Protein AF-A0A4R2KD90-F1 (afdb_monomer)

Nearest PDB structures (foldseek):
  4riq-assembly2_S  TM=5.567E-01  e=2.751E+00  Homo sapiens
  8a22-assembly1_Bg  TM=5.387E-01  e=4.376E+00  Polytomella magna
  7lsw-assembly4_F  TM=3.946E-01  e=2.255E+00  Homo sapiens

Secondary structure (DSSP, 8-state):
-EEEEEEE-SSS-SEEEEEEEE-SS-HHHHHHHHHHHHHHHHHHHHH-TTS-HHHHHHHHHHHHSEEE---------

Solvent-accessible surface area (backbone atoms only — not comparable to full-atom values): 4776 Å² total; per-residue (Å²): 88,80,44,82,47,73,44,61,45,93,90,44,89,55,77,75,44,77,48,35,36,46,42,89,69,52,70,69,61,48,52,55,51,51,53,52,47,51,55,50,27,52,51,52,31,69,77,38,79,86,55,56,55,68,58,49,39,51,54,57,48,55,75,80,32,51,72,52,88,85,80,94,83,87,80,93,130

pLDDT: mean 87.46, std 9.18, range [60.06, 96.56]

Radius of gyration: 13.82 Å; Cα contacts (8 Å, |Δi|>4): 74; chains: 1; bounding box: 47×26×32 Å

Organism: NCBI:txid911092

Mean predicted aligned error: 4.95 Å

Structure (mmCIF, N/CA/C/O backbone):
data_AF-A0A4R2KD90-F1
#
_entry.id   AF-A0A4R2KD90-F1
#
loop_
_atom_site.group_PDB
_atom_site.id
_atom_site.type_symbol
_atom_site.label_atom_id
_atom_site.label_alt_id
_atom_site.label_comp_id
_atom_site.label_asym_id
_atom_site.label_entity_id
_atom_site.label_seq_id
_atom_site.pdbx_PDB_ins_code
_atom_site.Cartn_x
_atom_site.Cartn_y
_atom_site.Cartn_z
_atom_site.occupancy
_atom_site.B_iso_or_equiv
_atom_site.auth_seq_id
_atom_site.auth_comp_id
_atom_site.auth_asym_id
_atom_site.auth_atom_id
_atom_site.pdbx_PDB_model_num
ATOM 1 N N . MET A 1 1 ? -8.134 -1.776 11.782 1.00 90.50 1 MET A N 1
ATOM 2 C CA . MET A 1 1 ? -8.461 -0.368 11.467 1.00 90.50 1 MET A CA 1
ATOM 3 C C . MET A 1 1 ? -8.190 -0.184 9.991 1.00 90.50 1 MET A C 1
ATOM 5 O O . MET A 1 1 ? -7.224 -0.756 9.505 1.00 90.50 1 MET A O 1
ATOM 9 N N . LEU A 1 2 ? -9.063 0.533 9.286 1.00 93.81 2 LEU A N 1
ATOM 10 C CA . LEU A 1 2 ? -8.921 0.751 7.849 1.00 93.81 2 LEU A CA 1
ATOM 11 C C . LEU A 1 2 ? -8.350 2.142 7.600 1.00 93.81 2 LEU A C 1
ATOM 13 O O . LEU A 1 2 ? -8.873 3.117 8.142 1.00 93.81 2 LEU A O 1
ATOM 17 N N . TYR A 1 3 ? -7.318 2.222 6.768 1.00 93.00 3 TYR A N 1
ATOM 18 C CA . TYR A 1 3 ? -6.768 3.482 6.282 1.00 93.00 3 TYR A CA 1
ATOM 19 C C . TYR A 1 3 ? -6.897 3.530 4.763 1.00 93.00 3 TYR A C 1
ATOM 21 O O . TYR A 1 3 ? -6.490 2.597 4.077 1.00 93.00 3 TYR A O 1
ATOM 29 N N . LEU A 1 4 ? -7.457 4.626 4.249 1.00 91.44 4 LEU A N 1
ATOM 30 C CA . LEU A 1 4 ? -7.377 4.967 2.832 1.00 91.44 4 LEU A CA 1
ATOM 31 C C . LEU A 1 4 ? -6.096 5.774 2.618 1.00 91.44 4 LEU A C 1
ATOM 33 O O . LEU A 1 4 ? -5.975 6.887 3.134 1.00 91.44 4 LEU A O 1
ATOM 37 N N . VAL A 1 5 ? -5.154 5.205 1.876 1.00 90.31 5 VAL A N 1
ATOM 38 C CA . VAL A 1 5 ? -3.859 5.813 1.575 1.00 90.31 5 VAL A CA 1
ATOM 39 C C . VAL A 1 5 ? -3.869 6.257 0.122 1.00 90.31 5 VAL A C 1
ATOM 41 O O . VAL A 1 5 ? -4.121 5.453 -0.775 1.00 90.31 5 VAL A O 1
ATOM 44 N N . ASN A 1 6 ? -3.585 7.539 -0.100 1.00 88.56 6 ASN A N 1
ATOM 45 C CA . ASN A 1 6 ? -3.490 8.126 -1.430 1.00 88.56 6 ASN A CA 1
ATOM 46 C C . ASN A 1 6 ? -2.068 8.636 -1.651 1.00 88.56 6 ASN A C 1
ATOM 48 O O . ASN A 1 6 ? -1.587 9.479 -0.892 1.00 88.56 6 ASN A O 1
ATOM 52 N N . PHE A 1 7 ? -1.427 8.156 -2.709 1.00 85.81 7 PHE A N 1
ATOM 53 C CA . PHE A 1 7 ? -0.161 8.680 -3.197 1.00 85.81 7 PHE A CA 1
ATOM 54 C C . PHE A 1 7 ? -0.452 9.695 -4.300 1.00 85.81 7 PHE A C 1
ATOM 56 O O . PHE A 1 7 ? -1.151 9.395 -5.268 1.00 85.81 7 PHE A O 1
ATOM 63 N N . VAL A 1 8 ? 0.065 10.906 -4.123 1.00 82.25 8 VAL A N 1
ATOM 64 C CA . VAL A 1 8 ? -0.142 12.053 -5.016 1.00 82.25 8 VAL A CA 1
ATOM 65 C C . VAL A 1 8 ? 1.223 12.550 -5.468 1.00 82.25 8 VAL A C 1
ATOM 67 O O . VAL A 1 8 ? 2.138 12.643 -4.645 1.00 82.25 8 VAL A O 1
ATOM 70 N N . ASP A 1 9 ? 1.369 12.870 -6.753 1.00 71.19 9 ASP A N 1
ATOM 71 C CA . ASP A 1 9 ? 2.575 13.545 -7.226 1.00 71.19 9 ASP A CA 1
ATOM 72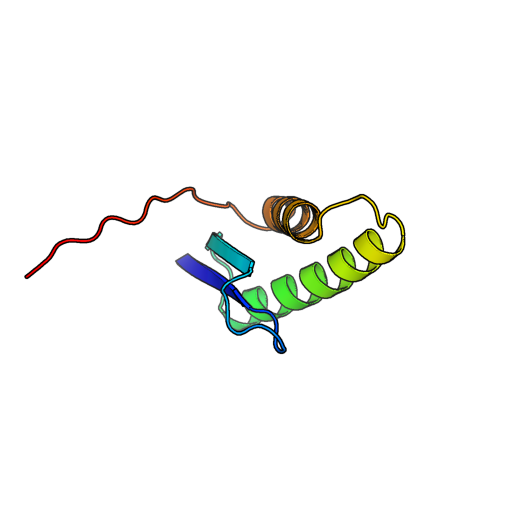 C C . ASP A 1 9 ? 2.492 15.028 -6.806 1.00 71.19 9 ASP A C 1
ATOM 74 O O . ASP A 1 9 ? 1.475 15.693 -7.009 1.00 71.19 9 ASP A O 1
ATOM 78 N N . PRO A 1 10 ? 3.523 15.600 -6.169 1.00 69.31 10 PRO A N 1
ATOM 79 C CA . PRO A 1 10 ? 3.504 17.019 -5.819 1.00 69.31 10 PRO A CA 1
ATOM 80 C C . PRO A 1 10 ? 3.434 17.956 -7.043 1.00 69.31 10 PRO A C 1
ATOM 82 O O . PRO A 1 10 ? 2.987 19.097 -6.903 1.00 69.31 10 PRO A O 1
ATOM 85 N N . ASN A 1 11 ? 3.866 17.502 -8.223 1.00 69.69 11 ASN A N 1
ATOM 86 C CA . ASN A 1 11 ? 3.848 18.257 -9.480 1.00 69.69 11 ASN A CA 1
ATOM 87 C C . ASN A 1 11 ? 2.590 17.994 -10.314 1.00 69.69 11 ASN A C 1
ATOM 89 O O . ASN A 1 11 ? 2.190 18.859 -11.094 1.00 69.69 11 ASN A O 1
ATOM 93 N N . ASP A 1 12 ? 1.967 16.831 -10.128 1.00 62.00 12 ASP A N 1
ATOM 94 C CA . ASP A 1 12 ? 0.729 16.431 -10.783 1.00 62.00 12 ASP A CA 1
ATOM 95 C C . ASP A 1 12 ? -0.302 16.056 -9.713 1.00 62.00 12 ASP A C 1
ATOM 97 O O . ASP A 1 12 ? -0.203 15.022 -9.058 1.00 62.00 12 ASP A O 1
ATOM 101 N N . ARG A 1 13 ? -1.291 16.934 -9.495 1.00 61.72 13 ARG A N 1
ATOM 102 C CA . ARG A 1 13 ? -2.277 16.801 -8.403 1.00 61.72 13 ARG A CA 1
ATOM 103 C C . ARG A 1 13 ? -3.202 15.588 -8.553 1.00 61.72 13 ARG A C 1
ATOM 105 O O . ARG A 1 13 ? -4.086 15.405 -7.713 1.00 61.72 13 ARG A O 1
ATOM 112 N N . ASP A 1 14 ? -3.015 14.797 -9.597 1.00 63.88 14 ASP A N 1
ATOM 113 C CA . ASP A 1 14 ? -3.726 13.556 -9.813 1.00 63.88 14 ASP A CA 1
ATOM 114 C C . ASP A 1 14 ? -3.257 12.460 -8.842 1.00 63.88 14 ASP A C 1
ATOM 116 O O . ASP A 1 14 ? -2.081 12.323 -8.488 1.00 63.88 14 ASP A O 1
ATOM 120 N N . ILE A 1 15 ? -4.228 11.671 -8.376 1.00 60.06 15 ILE A N 1
ATOM 121 C CA . ILE A 1 15 ? -3.979 10.502 -7.532 1.00 60.06 15 ILE A CA 1
ATOM 122 C C . ILE A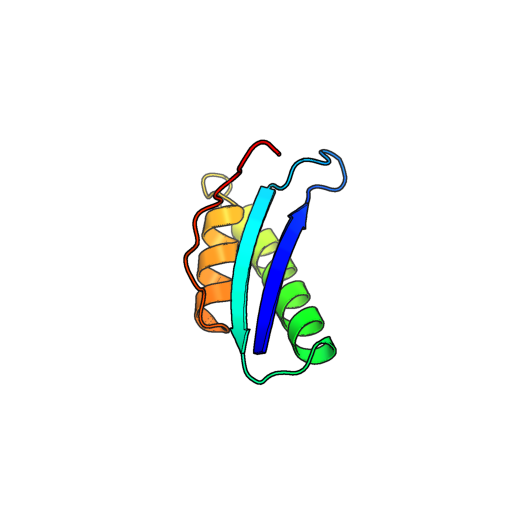 1 15 ? -3.239 9.471 -8.383 1.00 60.06 15 ILE A C 1
ATOM 124 O O . ILE A 1 15 ? -3.801 8.928 -9.331 1.00 60.06 15 ILE A O 1
ATOM 128 N N . GLN A 1 16 ? -1.997 9.181 -8.010 1.00 71.81 16 GLN A N 1
ATOM 129 C CA . GLN A 1 16 ? -1.154 8.203 -8.698 1.00 71.81 16 GLN A CA 1
ATOM 130 C C . GLN A 1 16 ? -1.490 6.777 -8.258 1.00 71.81 16 GLN A C 1
ATOM 132 O O . GLN A 1 16 ? -1.409 5.839 -9.046 1.00 71.81 16 GLN A O 1
ATOM 137 N N . MET A 1 17 ? -1.885 6.607 -6.993 1.00 81.38 17 MET A N 1
ATOM 138 C CA . MET A 1 17 ? -2.334 5.324 -6.463 1.00 81.38 17 MET A CA 1
ATOM 139 C C . MET A 1 17 ? -3.181 5.515 -5.206 1.00 81.38 17 MET A C 1
ATOM 141 O O . MET A 1 17 ? -2.832 6.303 -4.325 1.00 81.38 17 MET A O 1
ATOM 145 N N . ASN A 1 18 ? -4.271 4.764 -5.100 1.00 86.19 18 ASN A N 1
ATOM 146 C CA . ASN A 1 18 ? -5.167 4.760 -3.953 1.00 86.19 18 ASN A CA 1
ATOM 147 C C . ASN A 1 18 ? -5.440 3.331 -3.485 1.00 86.19 18 ASN A C 1
ATOM 149 O O . ASN A 1 18 ? -5.905 2.479 -4.239 1.00 86.19 18 ASN A O 1
ATOM 153 N N . LEU A 1 19 ? -5.185 3.073 -2.209 1.00 90.12 19 LEU A N 1
ATOM 154 C CA . LEU A 1 19 ? -5.298 1.739 -1.634 1.00 90.12 19 LEU A CA 1
ATOM 155 C C . LEU A 1 19 ? -5.874 1.788 -0.228 1.00 90.12 19 LEU A C 1
ATOM 157 O O . LEU A 1 19 ? -5.691 2.758 0.512 1.00 90.12 19 LEU A O 1
ATOM 161 N N . ILE A 1 20 ? -6.595 0.731 0.128 1.00 92.44 20 ILE A N 1
ATOM 162 C CA . ILE A 1 20 ? -7.127 0.545 1.471 1.00 92.44 20 ILE A CA 1
ATOM 163 C C . ILE A 1 20 ? -6.237 -0.471 2.170 1.00 92.44 20 ILE A C 1
ATOM 165 O O . ILE A 1 20 ? -6.130 -1.608 1.719 1.00 92.44 20 ILE A O 1
ATOM 169 N N . ILE A 1 21 ? -5.626 -0.069 3.281 1.00 94.00 21 ILE A N 1
ATOM 170 C CA . ILE A 1 21 ? -4.887 -0.987 4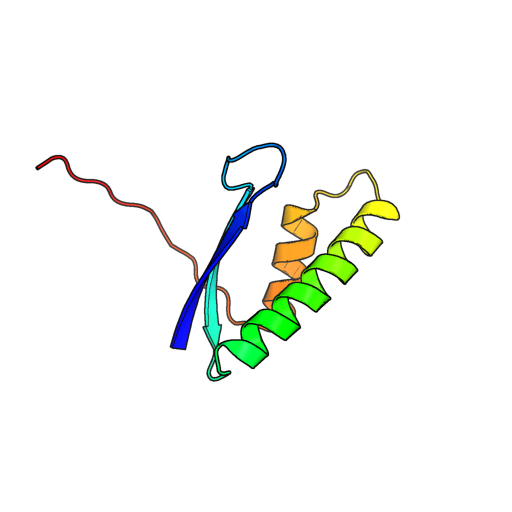.150 1.00 94.00 21 ILE A CA 1
ATOM 171 C C . ILE A 1 21 ? -5.696 -1.299 5.402 1.00 94.00 21 ILE A C 1
ATOM 173 O O . ILE A 1 21 ? -6.289 -0.410 6.025 1.00 94.00 21 ILE A O 1
ATOM 177 N N . ASN A 1 22 ? -5.685 -2.567 5.794 1.00 94.56 22 ASN A N 1
ATOM 178 C CA . ASN A 1 22 ? -6.196 -3.029 7.072 1.00 94.56 22 ASN A CA 1
ATOM 179 C C . ASN A 1 22 ? -5.034 -3.352 8.014 1.00 94.56 22 ASN A C 1
ATOM 181 O O . ASN A 1 22 ? -4.155 -4.155 7.709 1.00 94.56 22 ASN A O 1
ATOM 185 N N . THR A 1 23 ? -5.023 -2.717 9.185 1.00 94.94 23 THR A N 1
ATOM 186 C CA . THR A 1 23 ? -3.983 -2.943 10.193 1.00 94.94 23 THR A CA 1
ATOM 187 C C . THR A 1 23 ? -4.464 -2.617 11.601 1.00 94.94 23 THR A C 1
ATOM 189 O O . THR A 1 23 ? -5.409 -1.851 11.803 1.00 94.94 23 THR A O 1
ATOM 192 N N . THR A 1 24 ? -3.835 -3.215 12.608 1.00 95.69 24 THR A N 1
ATOM 193 C CA . THR A 1 24 ? -4.047 -2.865 14.022 1.00 95.69 24 THR A CA 1
ATOM 194 C C . THR A 1 24 ? -3.103 -1.767 14.503 1.00 95.69 24 THR A C 1
ATOM 196 O O . THR A 1 24 ? -3.259 -1.303 15.631 1.00 95.69 24 THR A O 1
ATOM 199 N N . LYS A 1 25 ? -2.119 -1.381 13.680 1.00 95.62 25 LYS A N 1
ATOM 200 C CA . LYS A 1 25 ? -1.163 -0.315 13.986 1.00 95.62 25 LYS A CA 1
ATOM 201 C C . LYS A 1 25 ? -1.871 1.028 14.095 1.00 95.62 25 LYS A C 1
ATOM 203 O O . LYS A 1 25 ? -2.909 1.246 13.466 1.00 95.62 25 LYS A O 1
ATOM 208 N N . ASN A 1 26 ? -1.311 1.910 14.913 1.00 96.00 26 ASN A N 1
ATOM 209 C CA . ASN A 1 26 ? -1.835 3.260 15.043 1.00 96.00 26 ASN A CA 1
ATOM 210 C C . ASN A 1 26 ? -1.400 4.139 13.857 1.00 96.00 26 ASN A C 1
ATOM 212 O O . ASN A 1 26 ? -0.582 3.743 13.030 1.00 96.00 26 ASN A O 1
ATOM 216 N N . LYS A 1 27 ? -1.958 5.351 13.780 1.00 95.00 27 LYS A N 1
ATOM 217 C CA . LYS A 1 27 ? -1.720 6.263 12.659 1.00 95.00 27 LYS A CA 1
ATOM 218 C C . LYS A 1 27 ? -0.234 6.622 12.487 1.00 95.00 27 LYS A C 1
ATOM 220 O O . LYS A 1 27 ? 0.250 6.553 11.366 1.00 95.00 27 LYS A O 1
ATOM 225 N N . GLU A 1 28 ? 0.466 6.976 13.564 1.00 96.56 28 GLU A N 1
ATOM 226 C CA . GLU A 1 28 ? 1.877 7.396 13.507 1.00 96.56 28 GLU A CA 1
ATOM 227 C C . GLU A 1 28 ? 2.777 6.249 13.032 1.00 96.56 28 GLU A C 1
ATOM 229 O O . GLU A 1 28 ? 3.639 6.440 12.179 1.00 96.56 28 GLU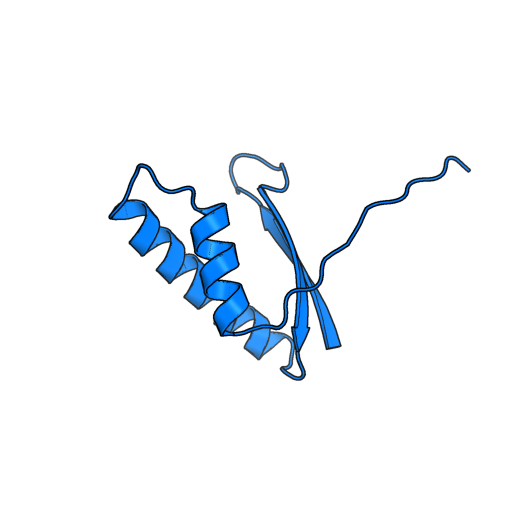 A O 1
ATOM 234 N N . GLU A 1 29 ? 2.533 5.030 13.524 1.00 95.75 29 GLU A N 1
ATOM 235 C CA . GLU A 1 29 ? 3.244 3.835 13.053 1.00 95.75 29 GLU A CA 1
ATOM 236 C C . GLU A 1 29 ? 3.007 3.584 11.559 1.00 95.75 29 GLU A C 1
ATOM 238 O O . GLU A 1 29 ? 3.937 3.248 10.829 1.00 95.75 29 GLU A O 1
ATOM 243 N N . VAL A 1 30 ? 1.762 3.735 11.102 1.00 95.38 30 VAL A N 1
ATOM 244 C CA . VAL A 1 30 ? 1.394 3.550 9.694 1.00 95.38 30 VAL A CA 1
ATOM 245 C C . VAL A 1 30 ? 2.071 4.592 8.807 1.00 95.38 30 VAL A C 1
ATOM 247 O O . VAL A 1 30 ? 2.640 4.218 7.785 1.00 95.38 30 VAL A O 1
ATOM 250 N N . GLU A 1 31 ? 2.057 5.867 9.202 1.00 95.12 31 GLU A N 1
ATOM 251 C CA . GLU A 1 31 ? 2.726 6.951 8.472 1.00 95.12 31 GLU A CA 1
ATOM 252 C C . GLU A 1 31 ? 4.230 6.676 8.335 1.00 95.12 31 GLU A C 1
ATOM 254 O O . GLU A 1 31 ? 4.744 6.655 7.218 1.00 95.12 31 GLU A O 1
ATOM 259 N N . GLN A 1 32 ? 4.906 6.337 9.438 1.00 96.44 32 GLN A N 1
ATOM 260 C CA . GLN A 1 32 ? 6.342 6.044 9.435 1.00 96.44 32 GLN A CA 1
ATOM 261 C C . GLN A 1 32 ? 6.700 4.852 8.530 1.00 96.44 32 GLN A C 1
ATOM 263 O O . GLN A 1 32 ? 7.701 4.884 7.813 1.00 96.44 32 GLN A O 1
ATOM 268 N N . ILE A 1 33 ? 5.899 3.781 8.561 1.00 95.69 33 ILE A N 1
ATOM 269 C CA . ILE A 1 33 ? 6.126 2.596 7.721 1.00 95.69 33 ILE A CA 1
ATOM 270 C C . ILE A 1 33 ? 5.929 2.946 6.243 1.00 95.69 33 ILE A C 1
ATOM 272 O O . ILE A 1 33 ? 6.761 2.575 5.415 1.00 95.69 33 ILE A O 1
ATOM 276 N N . ILE A 1 34 ? 4.859 3.671 5.908 1.00 94.56 34 ILE A N 1
ATOM 277 C CA . ILE A 1 34 ? 4.567 4.069 4.526 1.00 94.56 34 ILE A CA 1
ATOM 278 C C . ILE A 1 34 ? 5.667 4.981 3.971 1.00 94.56 34 ILE A C 1
ATOM 280 O O . ILE A 1 34 ? 6.080 4.787 2.828 1.00 94.56 34 ILE A O 1
ATOM 284 N N . GLU A 1 35 ? 6.175 5.932 4.759 1.00 94.38 35 GLU A N 1
ATOM 285 C CA . GLU A 1 35 ? 7.293 6.796 4.355 1.00 94.38 35 GLU A CA 1
ATOM 286 C C . GLU A 1 35 ? 8.547 5.978 4.023 1.00 94.38 35 GLU A C 1
ATOM 288 O O . GLU A 1 35 ? 9.114 6.129 2.938 1.00 94.38 35 GLU A O 1
ATOM 293 N N . ASN A 1 36 ? 8.921 5.038 4.895 1.00 95.62 36 ASN A N 1
ATOM 294 C CA . ASN A 1 36 ? 10.074 4.164 4.668 1.00 95.62 36 ASN A CA 1
ATOM 295 C C . ASN A 1 36 ? 9.899 3.295 3.408 1.00 95.62 36 ASN A C 1
ATOM 297 O O . ASN A 1 36 ? 10.835 3.132 2.621 1.00 95.62 36 ASN A O 1
ATOM 301 N N . ILE A 1 37 ? 8.699 2.742 3.196 1.00 94.88 37 ILE A N 1
ATOM 302 C CA . ILE A 1 37 ? 8.378 1.952 1.999 1.00 94.88 37 ILE A CA 1
ATOM 303 C C . ILE A 1 37 ? 8.475 2.813 0.740 1.00 94.88 37 ILE A C 1
ATOM 305 O O . ILE A 1 37 ? 9.011 2.360 -0.274 1.00 94.88 37 ILE A O 1
ATOM 309 N N . LEU A 1 38 ? 7.997 4.057 0.791 1.00 92.12 38 LEU A N 1
ATOM 310 C CA . LEU A 1 38 ? 8.062 4.982 -0.334 1.00 92.12 38 LEU A CA 1
ATOM 311 C C . LEU A 1 38 ? 9.508 5.312 -0.716 1.00 92.12 38 LEU A C 1
ATOM 313 O O . LEU A 1 38 ? 9.845 5.286 -1.901 1.00 92.12 38 LEU A O 1
ATOM 317 N N . GLU A 1 39 ? 10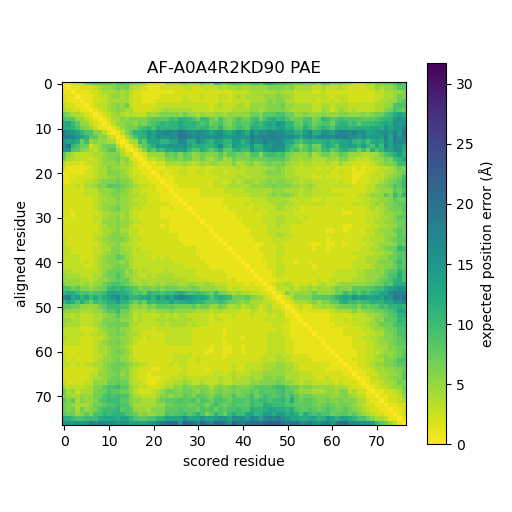.371 5.592 0.258 1.00 92.50 39 GLU A N 1
ATOM 318 C CA . GLU A 1 39 ? 11.796 5.843 0.009 1.00 92.50 39 GLU A CA 1
ATOM 319 C C . GLU A 1 39 ? 12.507 4.615 -0.571 1.00 92.50 39 GLU A C 1
ATOM 321 O O . GLU A 1 39 ? 13.240 4.722 -1.562 1.00 92.50 39 GLU A O 1
ATOM 326 N N . LYS A 1 40 ? 12.237 3.429 -0.014 1.00 93.12 40 LYS A N 1
ATOM 327 C CA . LYS A 1 40 ? 12.772 2.165 -0.531 1.00 93.12 40 LYS A CA 1
ATOM 328 C C . LYS A 1 40 ? 12.320 1.914 -1.969 1.00 93.12 40 LYS A C 1
ATOM 330 O O . LYS A 1 40 ? 13.143 1.595 -2.822 1.00 93.12 40 LYS A O 1
ATOM 335 N N . SER A 1 41 ? 11.037 2.114 -2.255 1.00 91.56 41 SER A N 1
ATOM 336 C CA . SER A 1 41 ? 10.461 1.876 -3.583 1.00 91.56 41 SER A CA 1
ATOM 337 C C . SER A 1 41 ? 11.025 2.835 -4.628 1.00 91.56 41 SER A C 1
ATOM 339 O O . SER A 1 41 ? 11.343 2.412 -5.734 1.00 91.56 41 SER A O 1
ATOM 341 N N . LYS A 1 42 ? 11.245 4.108 -4.270 1.00 90.00 42 LYS A N 1
ATOM 342 C CA . LYS A 1 42 ? 11.948 5.073 -5.133 1.00 90.00 42 LYS A CA 1
ATOM 343 C C . LYS A 1 42 ? 13.389 4.654 -5.420 1.00 90.00 42 LYS A C 1
ATOM 345 O O . LYS A 1 42 ? 13.861 4.841 -6.538 1.00 90.00 42 LYS A O 1
ATOM 350 N N . THR A 1 43 ? 14.077 4.098 -4.424 1.00 92.00 43 THR A N 1
ATOM 351 C CA . THR A 1 43 ? 15.448 3.594 -4.591 1.00 92.00 43 THR A CA 1
ATOM 352 C C . THR A 1 43 ? 15.473 2.424 -5.575 1.00 92.00 43 THR A C 1
ATOM 354 O O . THR A 1 43 ? 16.216 2.481 -6.547 1.00 92.00 43 THR A O 1
ATOM 357 N N . LEU A 1 44 ? 14.591 1.434 -5.396 1.00 89.69 44 LEU A N 1
ATOM 358 C CA . LEU A 1 44 ? 14.457 0.288 -6.308 1.00 89.69 44 LEU A CA 1
ATOM 359 C C . LE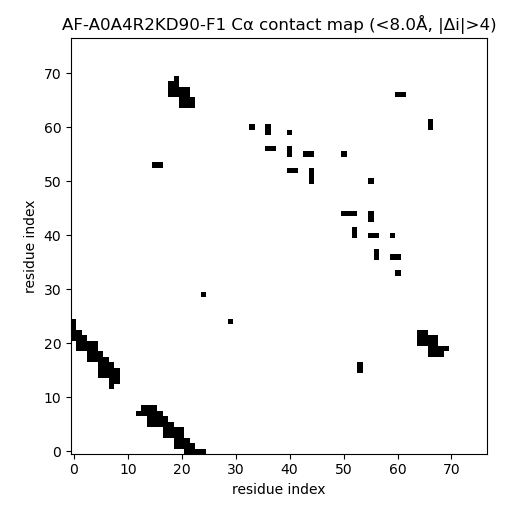U A 1 44 ? 14.085 0.722 -7.732 1.00 89.69 44 LEU A C 1
ATOM 361 O O . LEU A 1 44 ? 14.693 0.274 -8.697 1.00 89.69 44 LEU A O 1
ATOM 365 N N . TRP A 1 45 ? 13.141 1.652 -7.862 1.00 89.44 45 TRP A N 1
ATOM 366 C CA . TRP A 1 45 ? 12.747 2.219 -9.152 1.00 89.44 45 TRP A CA 1
ATOM 367 C C . TRP A 1 45 ? 13.895 2.948 -9.867 1.00 89.44 45 TRP A C 1
ATOM 369 O O . TRP A 1 45 ? 13.979 2.955 -11.090 1.00 89.44 45 TRP A O 1
ATOM 379 N N . SER A 1 46 ? 14.814 3.549 -9.109 1.00 87.62 46 SER A N 1
ATOM 380 C CA . SER A 1 46 ? 15.997 4.203 -9.683 1.00 87.62 46 SER A CA 1
ATOM 381 C C . SER A 1 46 ? 17.023 3.195 -10.218 1.00 87.62 46 SER A C 1
ATOM 383 O O . SER A 1 46 ? 17.824 3.546 -11.085 1.00 87.62 46 SER A O 1
ATOM 385 N N . GLU A 1 47 ? 17.024 1.967 -9.692 1.00 90.56 47 GLU A N 1
ATOM 386 C CA . GLU A 1 47 ? 17.903 0.869 -10.116 1.00 90.56 47 GLU A CA 1
ATOM 387 C C . GLU A 1 47 ? 17.339 0.104 -11.324 1.00 90.56 47 GLU A C 1
ATOM 389 O O . GLU A 1 47 ? 18.118 -0.394 -12.138 1.00 90.56 47 GLU A O 1
ATOM 394 N N . ASP A 1 48 ? 16.010 0.066 -11.472 1.00 84.75 48 ASP A N 1
ATOM 395 C CA . ASP A 1 48 ? 15.304 -0.503 -12.624 1.00 84.75 48 ASP A CA 1
ATOM 396 C C . ASP A 1 48 ? 14.315 0.511 -13.240 1.00 84.75 48 ASP A C 1
ATOM 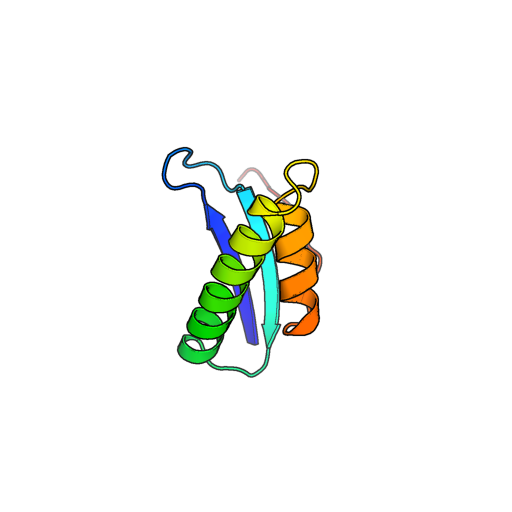398 O O . ASP A 1 48 ? 13.140 0.558 -12.861 1.00 84.75 48 ASP A O 1
ATOM 402 N N . PRO A 1 49 ? 14.770 1.326 -14.213 1.00 74.69 49 PRO A N 1
ATOM 403 C CA . PRO A 1 49 ? 13.950 2.365 -14.833 1.00 74.69 49 PRO A CA 1
ATOM 404 C C . PRO A 1 49 ? 12.784 1.836 -15.679 1.00 74.69 49 PRO A C 1
ATOM 406 O O . PRO A 1 49 ? 11.936 2.632 -16.087 1.00 74.69 49 PRO A O 1
ATOM 409 N N . GLU A 1 50 ? 12.762 0.538 -16.007 1.00 82.50 50 GLU A N 1
ATOM 410 C CA . GLU A 1 50 ? 11.666 -0.074 -16.768 1.00 82.50 50 GLU A CA 1
ATOM 411 C C . GLU A 1 50 ? 10.495 -0.484 -15.864 1.00 82.50 50 GLU A C 1
ATOM 413 O O . GLU A 1 50 ? 9.377 -0.657 -16.353 1.00 82.50 5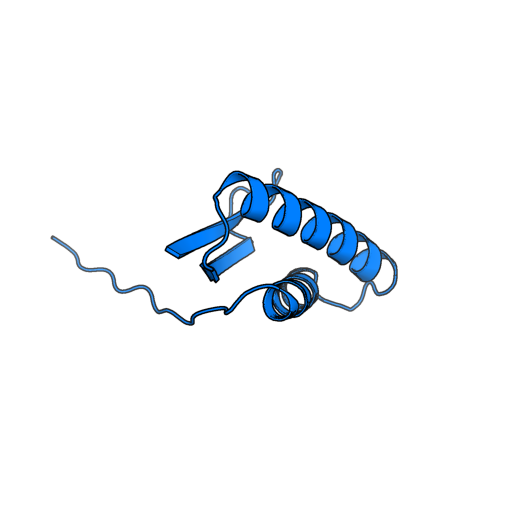0 GLU A O 1
ATOM 418 N N . ALA A 1 51 ? 10.720 -0.591 -14.551 1.00 83.25 51 ALA A N 1
ATOM 419 C CA . ALA A 1 51 ? 9.680 -0.908 -13.586 1.00 83.25 51 ALA A CA 1
ATOM 420 C C . ALA A 1 51 ? 8.770 0.301 -13.305 1.00 83.25 51 ALA A C 1
ATOM 422 O O . ALA A 1 51 ? 9.203 1.457 -13.278 1.00 83.25 51 ALA A O 1
ATOM 423 N N . TYR A 1 52 ? 7.489 0.048 -13.033 1.00 85.19 52 TYR A N 1
ATOM 424 C CA . TYR A 1 52 ? 6.564 1.089 -12.590 1.00 85.19 52 TYR A CA 1
ATOM 425 C C . TYR A 1 52 ? 6.656 1.275 -11.072 1.00 85.19 52 TYR A C 1
ATOM 427 O O . TYR A 1 52 ? 6.469 0.331 -10.305 1.00 85.19 52 TYR A O 1
ATOM 435 N N . LEU A 1 53 ? 6.878 2.513 -10.613 1.00 85.06 53 LEU A N 1
ATOM 436 C CA . LEU A 1 53 ? 6.961 2.821 -9.179 1.00 85.06 53 LEU A CA 1
ATOM 437 C C . LEU A 1 53 ? 5.704 2.381 -8.407 1.00 85.06 53 LEU A C 1
ATOM 439 O O . LEU A 1 53 ? 5.816 1.948 -7.264 1.00 85.06 53 LEU A O 1
ATOM 443 N N . SER A 1 54 ? 4.520 2.474 -9.015 1.00 85.38 54 SER A N 1
ATOM 444 C CA . SER A 1 54 ? 3.258 2.034 -8.407 1.00 85.38 54 SER A CA 1
ATOM 445 C C . SER A 1 54 ? 3.220 0.528 -8.136 1.00 85.38 54 SER A C 1
ATOM 447 O O . SER A 1 54 ? 2.738 0.123 -7.082 1.00 85.38 54 SER A O 1
ATOM 449 N N . GLU A 1 55 ? 3.761 -0.295 -9.038 1.00 87.56 55 GLU A N 1
ATOM 450 C CA . GLU A 1 55 ? 3.831 -1.751 -8.865 1.00 87.56 55 GLU A CA 1
ATOM 451 C C . GLU A 1 55 ? 4.794 -2.120 -7.735 1.00 87.56 55 GLU A C 1
ATOM 453 O O . GLU A 1 55 ? 4.423 -2.878 -6.839 1.00 87.56 55 GLU A O 1
ATOM 458 N N . ILE A 1 56 ? 5.983 -1.506 -7.719 1.00 90.38 56 ILE A N 1
ATOM 459 C CA . ILE A 1 56 ? 6.969 -1.690 -6.642 1.00 90.38 56 ILE A CA 1
ATOM 460 C C . ILE A 1 56 ? 6.356 -1.291 -5.294 1.00 90.38 56 ILE A C 1
ATOM 462 O O . ILE A 1 56 ? 6.455 -2.031 -4.316 1.00 90.38 56 ILE A O 1
ATOM 466 N N . LEU A 1 57 ? 5.692 -0.133 -5.237 1.00 90.69 57 LEU A N 1
ATOM 467 C CA . LEU A 1 57 ? 5.098 0.376 -4.004 1.00 90.69 57 LEU A CA 1
ATOM 468 C C . LEU A 1 57 ? 3.976 -0.540 -3.498 1.00 90.69 57 LEU A C 1
ATOM 470 O O . LEU A 1 57 ? 3.909 -0.814 -2.301 1.00 90.69 57 LEU A O 1
ATOM 474 N N . ALA A 1 58 ? 3.104 -1.020 -4.388 1.00 89.12 58 ALA A N 1
ATOM 475 C CA . ALA A 1 58 ? 2.038 -1.952 -4.034 1.00 89.12 58 ALA A CA 1
ATOM 476 C C . ALA A 1 58 ? 2.601 -3.285 -3.516 1.00 89.12 58 ALA A C 1
ATOM 478 O O . ALA A 1 58 ? 2.116 -3.804 -2.507 1.00 89.12 58 ALA A O 1
ATOM 479 N N . GLU A 1 59 ? 3.655 -3.807 -4.152 1.00 92.06 59 GLU A N 1
ATOM 480 C CA . GLU A 1 59 ? 4.338 -5.019 -3.700 1.00 92.06 59 GLU A CA 1
ATOM 481 C C . GLU A 1 59 ? 4.939 -4.830 -2.300 1.00 92.06 59 GLU A C 1
ATOM 483 O O . GLU A 1 59 ? 4.702 -5.645 -1.407 1.00 92.06 59 GLU A O 1
ATOM 488 N N . GLU A 1 60 ? 5.674 -3.742 -2.073 1.00 93.31 60 GLU A N 1
ATOM 489 C CA . GLU A 1 60 ? 6.290 -3.465 -0.774 1.00 93.31 60 GLU A CA 1
ATOM 490 C C . GLU A 1 60 ? 5.248 -3.223 0.327 1.00 93.31 60 GLU A C 1
ATOM 492 O O . GLU A 1 60 ? 5.401 -3.732 1.437 1.00 93.31 60 GLU A O 1
ATOM 497 N N . LEU A 1 61 ? 4.148 -2.528 0.025 1.00 93.31 61 LEU A N 1
ATOM 498 C CA . LEU A 1 61 ? 3.042 -2.346 0.969 1.00 93.31 61 LEU A CA 1
ATOM 499 C C . LEU A 1 61 ? 2.364 -3.671 1.326 1.00 93.31 61 LEU A C 1
ATOM 501 O O . LEU A 1 61 ? 2.008 -3.866 2.487 1.00 93.31 61 LEU A O 1
ATOM 505 N N . SER A 1 62 ? 2.228 -4.595 0.370 1.00 93.06 62 SER A N 1
ATOM 506 C CA . SER A 1 62 ? 1.596 -5.902 0.604 1.00 93.06 62 SER A CA 1
ATOM 507 C C . SER A 1 62 ? 2.387 -6.800 1.565 1.00 93.06 62 SER A C 1
ATOM 509 O O . SER A 1 62 ? 1.822 -7.713 2.168 1.00 93.06 62 SER A O 1
ATOM 511 N N . LYS A 1 63 ? 3.690 -6.533 1.740 1.00 94.94 63 LYS A N 1
ATOM 512 C CA . LYS A 1 63 ? 4.555 -7.249 2.693 1.00 94.94 63 LYS A CA 1
ATOM 513 C C . LYS A 1 63 ? 4.274 -6.844 4.143 1.00 94.94 63 LYS A C 1
ATOM 515 O O . LYS A 1 63 ? 4.449 -7.663 5.041 1.00 94.94 63 LYS A O 1
ATOM 520 N N . GLU A 1 64 ? 3.826 -5.608 4.366 1.00 94.06 64 GLU A N 1
ATOM 521 C CA . GLU A 1 64 ? 3.596 -5.035 5.702 1.00 94.06 64 GLU A CA 1
ATOM 522 C C . GLU A 1 64 ? 2.111 -4.933 6.078 1.00 94.06 64 GLU A C 1
ATOM 524 O O . GLU A 1 64 ? 1.757 -4.973 7.262 1.00 94.06 64 GLU A O 1
ATOM 529 N N . PHE A 1 65 ? 1.230 -4.795 5.086 1.00 94.88 65 PHE A N 1
ATOM 530 C CA . PHE A 1 65 ? -0.191 -4.542 5.287 1.00 94.88 65 PHE A CA 1
ATOM 531 C C . PHE A 1 65 ? -1.071 -5.507 4.496 1.00 94.88 65 PHE A C 1
ATOM 533 O O . PHE A 1 65 ? -0.775 -5.875 3.362 1.00 94.88 65 PHE A O 1
ATOM 540 N N . GLU A 1 66 ? -2.225 -5.844 5.072 1.00 94.88 66 GLU A N 1
ATOM 541 C CA . GLU A 1 66 ? -3.317 -6.448 4.315 1.00 94.88 66 GLU A CA 1
ATOM 542 C C . GLU A 1 66 ? -3.955 -5.362 3.437 1.00 94.88 66 GLU A C 1
ATOM 544 O O . GLU A 1 66 ? -4.572 -4.423 3.949 1.00 94.88 66 GLU A O 1
ATOM 549 N N . ILE A 1 67 ? -3.779 -5.475 2.119 1.00 92.62 67 ILE A N 1
ATOM 550 C CA . ILE A 1 67 ? -4.373 -4.567 1.134 1.00 92.62 67 ILE A CA 1
ATOM 551 C C . ILE A 1 67 ? -5.752 -5.099 0.741 1.00 92.62 67 ILE A C 1
ATOM 553 O O . ILE A 1 67 ? -5.903 -6.279 0.427 1.00 92.62 67 ILE A O 1
ATOM 557 N N . LEU A 1 68 ? -6.754 -4.224 0.754 1.00 91.19 68 LEU A N 1
ATOM 558 C CA . LEU A 1 68 ? -8.125 -4.548 0.377 1.00 91.19 68 LEU A CA 1
ATOM 559 C C . LEU A 1 68 ? -8.487 -3.917 -0.969 1.00 91.19 68 LEU A C 1
ATOM 561 O O . LEU A 1 68 ? -8.304 -2.714 -1.174 1.00 91.19 68 LEU A O 1
ATOM 565 N N . ASP A 1 69 ? -9.079 -4.728 -1.844 1.00 87.12 69 ASP A N 1
ATOM 566 C CA . ASP A 1 69 ? -9.676 -4.268 -3.095 1.00 87.12 69 ASP A CA 1
ATOM 567 C C . ASP A 1 69 ? -10.966 -3.485 -2.843 1.00 87.12 69 ASP A C 1
ATOM 569 O O . ASP A 1 69 ? -11.715 -3.734 -1.892 1.00 87.12 69 ASP A O 1
ATOM 573 N N . TYR A 1 70 ? -11.266 -2.547 -3.736 1.00 84.06 70 TYR A N 1
ATOM 574 C CA . TYR A 1 70 ? -12.501 -1.777 -3.686 1.00 84.06 70 TYR A CA 1
ATOM 575 C C . TYR A 1 70 ? -12.889 -1.253 -5.070 1.00 84.06 70 TYR A C 1
ATOM 577 O O . TYR A 1 70 ? -12.099 -1.216 -6.009 1.00 84.06 70 TYR A O 1
ATOM 585 N N . THR A 1 71 ? -14.152 -0.858 -5.210 1.00 85.69 71 THR A N 1
ATOM 586 C CA . THR A 1 71 ? -14.695 -0.270 -6.438 1.00 85.69 71 THR A CA 1
ATOM 587 C C . THR A 1 71 ? -15.479 0.981 -6.078 1.00 85.69 71 THR A 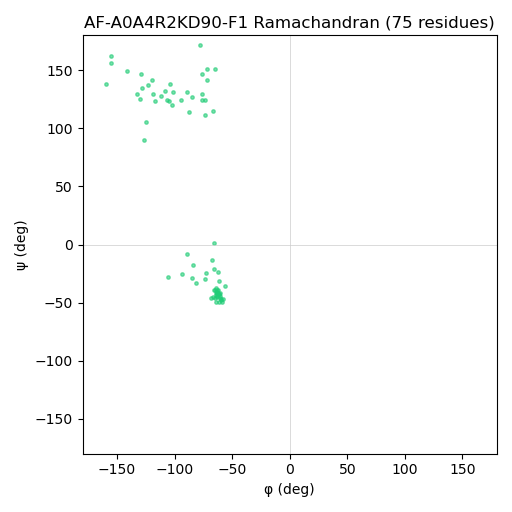C 1
ATOM 589 O O . THR A 1 71 ? -16.337 0.948 -5.195 1.00 85.69 71 THR A O 1
ATOM 592 N N . TYR A 1 72 ? -15.201 2.090 -6.764 1.00 82.25 72 TYR A N 1
ATOM 593 C CA . TYR A 1 72 ? -15.974 3.316 -6.596 1.00 82.25 72 TYR A CA 1
ATOM 594 C C . TYR A 1 72 ? -17.348 3.178 -7.250 1.00 82.25 72 TYR A C 1
ATOM 596 O O . TYR A 1 72 ? -17.457 2.922 -8.448 1.00 82.25 72 TYR A O 1
ATOM 604 N N . LEU A 1 73 ? -18.396 3.408 -6.462 1.00 88.00 73 LEU A N 1
ATOM 605 C CA . LEU A 1 73 ? -19.762 3.573 -6.947 1.00 88.00 73 LEU A CA 1
ATOM 606 C C . LEU A 1 73 ? -20.183 5.026 -6.717 1.00 88.00 73 LEU A C 1
ATOM 608 O O . LEU A 1 73 ? -20.056 5.536 -5.604 1.00 88.00 73 LEU A O 1
ATOM 612 N N . SER A 1 74 ? -20.679 5.691 -7.759 1.00 84.19 74 SER A N 1
ATOM 613 C CA . SER A 1 74 ? -21.196 7.059 -7.687 1.00 84.19 74 SER A CA 1
ATOM 614 C C . SER A 1 74 ? -22.670 7.098 -8.089 1.00 84.19 74 SER A C 1
ATOM 616 O O . SER A 1 74 ? -23.105 6.396 -9.001 1.00 84.19 74 SER A O 1
ATOM 618 N N . PHE A 1 75 ? -23.450 7.923 -7.391 1.00 85.75 75 PHE A N 1
ATOM 619 C CA . PHE A 1 75 ? -24.872 8.133 -7.655 1.00 85.75 75 PHE A CA 1
ATOM 620 C C . PHE A 1 75 ? -25.130 9.634 -7.777 1.00 85.75 75 PHE A C 1
ATOM 622 O O . PHE A 1 75 ? -24.644 10.413 -6.958 1.00 85.75 75 PHE A O 1
ATOM 629 N N . CYS A 1 76 ? -25.893 10.045 -8.788 1.00 74.19 76 CYS A N 1
ATOM 630 C CA . CYS A 1 76 ? -26.409 11.408 -8.862 1.00 74.19 76 CYS A CA 1
ATOM 631 C C . CYS A 1 76 ? -27.583 11.535 -7.880 1.00 74.19 76 CYS A C 1
ATOM 633 O O . CYS A 1 76 ? -28.528 10.751 -7.975 1.00 74.19 76 CYS A O 1
ATOM 635 N N . TRP A 1 77 ? -27.511 12.495 -6.956 1.00 65.88 77 TRP A N 1
ATOM 636 C CA . TRP A 1 77 ? -28.651 12.947 -6.154 1.00 65.88 77 TRP A CA 1
ATOM 637 C C . TRP A 1 77 ? -29.162 14.263 -6.734 1.00 65.88 77 TRP A C 1
ATOM 639 O O . TRP A 1 77 ? -28.319 15.162 -6.955 1.00 65.88 77 TRP A O 1
#

Sequence (77 aa):
MLYLVNFVDPNDRDIQMNLIINTTKNKEEVEQIIENILEKSKTLWSEDPEAYLSEILAEELSKEFEILDYTYLSFCW

Foldseek 3Di:
DKDWDFDADPVGRDTPDIWIWDDPDDPVVVVVQLVVLLVVLVVVCVVPVVDDSRVSSVVSCVVVTDIDDDDDDDDDD